Protein AF-A0A7Y2P986-F1 (afdb_monomer)

Solvent-accessible surface area (backbone atoms only — not comparable to full-atom values): 7542 Å² total; per-resid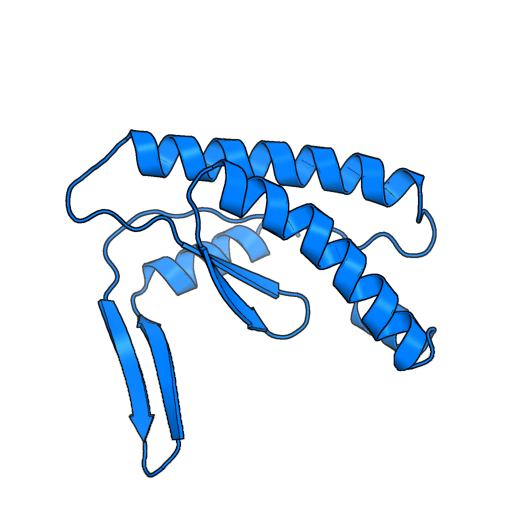ue (Å²): 104,66,65,63,52,58,73,73,40,57,73,69,57,43,52,55,50,50,50,54,53,46,49,54,48,49,50,34,32,50,75,40,70,29,44,79,74,48,74,58,91,98,44,73,43,72,47,63,86,71,99,56,98,50,69,63,49,56,49,25,53,53,52,20,53,54,47,29,56,52,42,52,55,58,50,27,73,78,32,71,94,71,54,70,88,84,70,81,42,84,68,86,74,76,68,45,79,44,77,49,70,62,95,93,50,72,43,78,44,82,44,48,68,44,62,56,50,17,53,52,49,23,63,68,72,112

Structure (mmCIF, N/CA/C/O backbone):
data_AF-A0A7Y2P986-F1
#
_entry.id   AF-A0A7Y2P986-F1
#
loop_
_atom_site.group_PDB
_atom_site.id
_atom_site.type_symbol
_atom_site.label_atom_id
_atom_site.label_alt_id
_atom_site.label_comp_id
_atom_site.label_asym_id
_atom_site.label_entity_id
_atom_site.label_seq_id
_atom_site.pdbx_PDB_ins_code
_atom_site.Cartn_x
_atom_site.Cartn_y
_atom_site.Cartn_z
_atom_site.occupancy
_atom_site.B_iso_or_equiv
_atom_site.auth_seq_id
_atom_site.auth_comp_id
_atom_site.auth_asym_id
_atom_site.auth_atom_id
_atom_site.pdbx_PDB_model_num
ATOM 1 N N . GLN A 1 1 ? -8.622 -11.225 10.428 1.00 69.75 1 GLN A N 1
ATOM 2 C CA . GLN A 1 1 ? -8.860 -10.165 11.434 1.00 69.75 1 GLN A CA 1
ATOM 3 C C . GLN A 1 1 ? -9.756 -9.076 10.865 1.00 69.75 1 GLN A C 1
ATOM 5 O O . GLN A 1 1 ? -10.750 -8.774 11.504 1.00 69.75 1 GLN A O 1
ATOM 10 N N . TYR A 1 2 ? -9.509 -8.594 9.638 1.00 74.31 2 TYR A N 1
ATOM 11 C CA . TYR A 1 2 ? -10.491 -7.780 8.907 1.00 74.31 2 TYR A CA 1
ATOM 12 C C . TYR A 1 2 ? -11.860 -8.467 8.788 1.00 74.31 2 TYR A C 1
ATOM 14 O O . TYR A 1 2 ? -12.864 -7.863 9.131 1.00 74.31 2 TYR A O 1
ATOM 22 N N . THR A 1 3 ? -11.898 -9.749 8.403 1.00 72.44 3 THR A N 1
ATOM 23 C CA . THR A 1 3 ? -13.150 -10.526 8.307 1.00 72.44 3 THR A CA 1
ATOM 24 C C . THR A 1 3 ? -13.956 -10.499 9.607 1.00 72.44 3 THR A C 1
ATOM 26 O O . THR A 1 3 ? -15.132 -10.174 9.584 1.00 72.44 3 THR A O 1
ATOM 29 N N . SER A 1 4 ? -13.303 -10.730 10.748 1.00 76.62 4 SER A N 1
ATOM 30 C CA . SER A 1 4 ? -13.952 -10.708 12.064 1.00 76.62 4 SER A CA 1
ATOM 31 C C . SER A 1 4 ? -14.477 -9.319 12.445 1.00 76.62 4 SER A C 1
ATOM 33 O O . SER A 1 4 ? -15.527 -9.214 13.066 1.00 76.62 4 SER A O 1
ATOM 35 N N . LEU A 1 5 ? -13.767 -8.251 12.062 1.00 77.38 5 LEU A N 1
ATOM 36 C CA . LEU A 1 5 ? -14.224 -6.872 12.260 1.00 77.38 5 LEU A CA 1
ATOM 37 C C . LEU A 1 5 ? -15.405 -6.522 11.339 1.00 77.38 5 LEU A C 1
ATOM 39 O O . LEU A 1 5 ? -16.335 -5.828 11.737 1.00 77.38 5 LEU A O 1
ATOM 43 N N . ALA A 1 6 ? -15.376 -7.011 10.100 1.00 76.31 6 ALA A N 1
ATOM 44 C CA . ALA A 1 6 ? -16.445 -6.808 9.133 1.00 76.31 6 ALA A CA 1
ATOM 45 C C . ALA A 1 6 ? -17.739 -7.541 9.524 1.00 76.31 6 ALA A C 1
ATOM 47 O O . ALA A 1 6 ? -18.822 -7.085 9.176 1.00 76.31 6 ALA A O 1
ATOM 48 N N . GLU A 1 7 ? -17.630 -8.648 10.260 1.00 78.31 7 GLU A N 1
ATOM 49 C CA . GLU A 1 7 ? -18.767 -9.397 10.804 1.00 78.31 7 GLU A CA 1
ATOM 50 C C . GLU A 1 7 ? -19.394 -8.731 12.042 1.00 78.31 7 GLU A C 1
ATOM 52 O O . GLU A 1 7 ? -20.564 -8.980 12.332 1.00 78.31 7 GLU A O 1
ATOM 57 N N . SER A 1 8 ? -18.654 -7.881 12.767 1.00 81.19 8 SER A N 1
ATOM 58 C CA . SER A 1 8 ? -19.135 -7.217 13.989 1.00 81.19 8 SER A CA 1
ATOM 59 C C . SER A 1 8 ? -19.661 -5.795 13.773 1.00 81.19 8 SER A C 1
ATOM 61 O O . SER A 1 8 ? -20.464 -5.315 14.574 1.00 81.19 8 SER A O 1
ATOM 63 N N . LEU A 1 9 ? -19.238 -5.117 12.702 1.00 83.31 9 LEU A N 1
ATOM 64 C CA . LEU A 1 9 ? -19.651 -3.749 12.387 1.00 83.31 9 LEU A CA 1
ATOM 65 C C . LEU A 1 9 ? -20.728 -3.696 11.301 1.00 83.31 9 LEU A C 1
ATOM 67 O O . LEU A 1 9 ? -20.705 -4.434 10.319 1.00 83.31 9 LEU A O 1
ATOM 71 N N . GLY A 1 10 ? -21.636 -2.724 11.425 1.00 89.06 10 GLY A N 1
ATOM 72 C CA . GLY A 1 10 ? -22.531 -2.367 10.328 1.00 89.06 10 GLY A CA 1
ATOM 73 C C . GLY A 1 10 ? -21.742 -1.836 9.116 1.00 89.06 10 GLY A C 1
ATOM 74 O O . GLY A 1 10 ? -20.710 -1.186 9.301 1.00 89.06 10 GLY A O 1
ATOM 75 N N . PRO A 1 11 ? -22.226 -2.016 7.868 1.00 87.56 11 PRO A N 1
ATOM 76 C CA . PRO A 1 11 ? -21.481 -1.633 6.660 1.00 87.56 11 PRO A CA 1
ATOM 77 C C . PRO A 1 11 ? -21.006 -0.173 6.633 1.00 87.56 11 PRO A C 1
ATOM 79 O O . PRO A 1 11 ? -19.914 0.123 6.150 1.00 87.56 11 PRO A O 1
ATOM 82 N N . LYS A 1 12 ? -21.811 0.751 7.175 1.00 90.50 12 LYS A N 1
ATOM 83 C CA . LYS A 1 12 ? -21.477 2.181 7.245 1.00 90.50 12 LYS A CA 1
ATOM 84 C C . LYS A 1 12 ? -20.329 2.456 8.217 1.00 90.50 12 LYS A C 1
ATOM 86 O O . LYS A 1 12 ? -19.435 3.240 7.899 1.00 90.50 12 LYS A O 1
ATOM 91 N N . ASP A 1 13 ? -20.346 1.802 9.372 1.00 88.94 13 ASP A N 1
ATOM 92 C CA . ASP A 1 13 ? -19.327 1.980 10.405 1.00 88.94 13 ASP A CA 1
ATOM 93 C C . ASP A 1 13 ? -18.012 1.329 9.980 1.00 88.94 13 ASP A C 1
ATOM 95 O O . ASP A 1 13 ? -16.952 1.937 10.132 1.00 88.94 13 ASP A O 1
ATOM 99 N N . LEU A 1 14 ? -18.086 0.157 9.337 1.00 87.06 14 LEU A N 1
ATOM 100 C CA . LEU A 1 14 ? -16.933 -0.494 8.722 1.00 87.06 14 LEU A CA 1
ATOM 101 C C . LEU A 1 14 ? -16.298 0.396 7.646 1.00 87.06 14 LEU A C 1
ATOM 103 O O . LEU A 1 14 ? -15.088 0.598 7.661 1.00 87.06 14 LEU A O 1
ATOM 107 N N . ALA A 1 15 ? -17.094 0.974 6.742 1.00 88.62 15 ALA A N 1
ATOM 108 C CA . ALA A 1 15 ? -16.580 1.880 5.715 1.00 88.62 15 ALA A CA 1
ATOM 109 C C . ALA A 1 15 ? -15.910 3.122 6.330 1.00 88.62 15 ALA A C 1
ATOM 111 O O . ALA A 1 15 ? -14.813 3.506 5.926 1.00 88.62 15 ALA A O 1
ATOM 112 N N . GLY A 1 16 ? -16.533 3.726 7.346 1.00 90.12 16 GLY A N 1
ATOM 113 C CA . GLY A 1 16 ? -15.960 4.866 8.062 1.00 90.12 16 GLY A CA 1
ATOM 114 C C . GLY A 1 16 ? -14.655 4.520 8.784 1.00 90.12 16 GLY A C 1
ATOM 115 O O . GLY A 1 16 ? -13.715 5.314 8.763 1.00 90.12 16 GLY A O 1
ATOM 116 N N . PHE A 1 17 ? -14.580 3.339 9.398 1.00 89.00 17 PHE A N 1
ATOM 117 C CA . PHE A 1 17 ? -13.360 2.827 10.017 1.00 89.00 17 PHE A CA 1
ATOM 118 C C . PHE A 1 17 ? -12.252 2.612 8.980 1.00 89.00 17 PHE A C 1
ATOM 120 O O . PHE A 1 17 ? -11.144 3.115 9.160 1.00 89.00 17 PHE A O 1
ATOM 127 N N . MET A 1 18 ? -12.564 1.936 7.870 1.00 89.38 18 MET A N 1
ATOM 128 C CA . MET A 1 18 ? -11.594 1.665 6.809 1.00 89.38 18 MET A CA 1
ATOM 129 C C . MET A 1 18 ? -11.070 2.946 6.168 1.00 89.38 18 MET A C 1
ATOM 131 O O . MET A 1 18 ? -9.876 3.035 5.913 1.00 89.38 18 MET A O 1
ATOM 135 N N . ASN A 1 19 ? -11.906 3.972 5.993 1.00 90.75 19 ASN A N 1
ATOM 136 C CA . ASN A 1 19 ? -11.448 5.270 5.495 1.00 90.75 19 ASN A CA 1
ATOM 137 C C . ASN A 1 19 ? -10.391 5.903 6.412 1.00 90.75 19 ASN A C 1
ATOM 139 O O . ASN A 1 19 ? -9.364 6.356 5.916 1.00 90.75 19 ASN A O 1
ATOM 143 N N . ARG A 1 20 ? -10.596 5.881 7.738 1.00 91.12 20 ARG A N 1
ATOM 144 C CA . ARG A 1 20 ? -9.601 6.397 8.699 1.00 91.12 20 ARG A CA 1
ATOM 145 C C . ARG A 1 20 ? -8.326 5.560 8.716 1.00 91.12 20 ARG A C 1
ATOM 147 O O . ARG A 1 20 ? -7.231 6.106 8.817 1.00 91.12 20 ARG A O 1
ATOM 154 N N . TYR A 1 21 ? -8.463 4.239 8.617 1.00 91.50 21 TYR A N 1
ATOM 155 C CA . TYR A 1 21 ? -7.319 3.338 8.509 1.00 91.50 21 TYR A CA 1
ATOM 156 C C . TYR A 1 21 ? -6.504 3.641 7.243 1.00 91.50 21 TYR A C 1
ATOM 158 O O . TYR A 1 21 ? -5.292 3.828 7.321 1.00 91.50 21 TYR A O 1
ATOM 166 N N . TYR A 1 22 ? -7.162 3.756 6.086 1.00 92.81 22 TYR A N 1
ATOM 167 C CA . TYR A 1 22 ? -6.502 4.077 4.824 1.00 92.81 22 TYR A CA 1
ATOM 168 C C . TYR A 1 22 ? -5.859 5.459 4.843 1.00 92.81 22 TYR A C 1
ATOM 170 O O . TYR A 1 22 ? -4.740 5.583 4.368 1.00 92.81 22 TYR A O 1
ATOM 178 N N . GLU A 1 23 ? -6.493 6.473 5.432 1.00 93.06 23 GLU A N 1
ATOM 179 C CA . GLU A 1 23 ? -5.897 7.805 5.593 1.00 93.06 23 GLU A CA 1
ATOM 180 C C . GLU A 1 23 ? -4.559 7.732 6.349 1.00 93.06 23 GLU A C 1
ATOM 182 O O . GLU A 1 23 ? -3.535 8.204 5.854 1.00 93.06 23 GLU A O 1
ATOM 187 N N . ALA A 1 24 ? -4.526 7.017 7.478 1.00 93.88 24 ALA A N 1
ATOM 188 C CA . ALA A 1 24 ? -3.315 6.838 8.276 1.00 93.88 24 ALA A CA 1
ATOM 189 C C . ALA A 1 24 ? -2.196 6.051 7.558 1.00 93.88 24 ALA A C 1
ATOM 191 O O . ALA A 1 24 ? -1.022 6.207 7.900 1.00 93.88 24 ALA A O 1
ATOM 192 N N . VAL A 1 25 ? -2.529 5.224 6.560 1.00 95.06 25 VAL A N 1
ATOM 193 C CA . VAL A 1 25 ? -1.549 4.479 5.747 1.00 95.06 25 VAL A CA 1
ATOM 194 C C . VAL A 1 25 ? -1.138 5.247 4.482 1.00 95.06 25 VAL A C 1
ATOM 196 O O . VAL A 1 25 ? 0.029 5.218 4.088 1.00 95.06 25 VAL A O 1
ATOM 199 N N . PHE A 1 26 ? -2.068 5.945 3.830 1.00 96.25 26 PHE A N 1
ATOM 200 C CA . PHE A 1 26 ? -1.846 6.621 2.548 1.00 96.25 26 PHE A CA 1
ATOM 201 C C . PHE A 1 26 ? -1.049 7.913 2.711 1.00 96.25 26 PHE A C 1
ATOM 203 O O . PHE A 1 26 ? -0.255 8.257 1.832 1.00 96.25 26 PHE A O 1
ATOM 210 N N . ASP A 1 27 ? -1.217 8.607 3.835 1.00 97.19 27 ASP A N 1
ATOM 211 C CA . ASP A 1 27 ? -0.512 9.855 4.106 1.00 97.19 27 ASP A CA 1
ATOM 212 C C . ASP A 1 27 ? 1.017 9.695 4.097 1.00 97.19 27 ASP A C 1
ATOM 214 O O . ASP A 1 27 ? 1.677 10.434 3.356 1.00 97.19 27 ASP A O 1
ATOM 218 N N . PRO A 1 28 ? 1.614 8.725 4.821 1.00 98.19 28 PRO A N 1
ATOM 219 C CA . PRO A 1 28 ? 3.043 8.439 4.710 1.00 98.19 28 PRO A CA 1
ATOM 220 C C . PRO A 1 28 ? 3.489 8.103 3.282 1.00 98.19 28 PRO A C 1
ATOM 222 O O . PRO A 1 28 ? 4.513 8.605 2.821 1.00 98.19 28 PRO A O 1
ATOM 225 N N . ILE A 1 29 ? 2.712 7.303 2.543 1.00 98.19 29 ILE A N 1
ATOM 226 C CA . ILE A 1 29 ? 3.046 6.924 1.159 1.00 98.19 29 ILE A CA 1
ATOM 227 C C . ILE A 1 29 ? 3.178 8.176 0.296 1.00 98.19 29 ILE A C 1
ATOM 229 O O . ILE A 1 29 ? 4.198 8.371 -0.365 1.00 98.19 29 ILE A O 1
ATOM 233 N N . LYS A 1 30 ? 2.179 9.061 0.354 1.00 97.50 30 LYS A N 1
ATOM 234 C CA . LYS A 1 30 ? 2.174 10.319 -0.394 1.00 97.50 30 LYS A CA 1
ATOM 235 C C . LYS A 1 30 ? 3.311 11.248 0.045 1.00 97.50 30 LYS A C 1
ATOM 237 O O . LYS A 1 30 ? 3.969 11.847 -0.806 1.00 97.50 30 LYS A O 1
ATOM 242 N N . ARG A 1 31 ? 3.564 11.362 1.355 1.00 98.00 31 ARG A N 1
ATOM 243 C CA . ARG A 1 31 ? 4.639 12.192 1.932 1.00 98.00 31 ARG A CA 1
ATOM 244 C C . ARG A 1 31 ? 6.016 11.778 1.416 1.00 98.00 31 ARG A C 1
ATOM 246 O O . ARG A 1 31 ? 6.826 12.640 1.081 1.00 98.00 31 ARG A O 1
ATOM 253 N N . HIS A 1 32 ? 6.232 10.476 1.256 1.00 98.00 32 HIS A N 1
ATOM 254 C CA . HIS A 1 32 ? 7.448 9.901 0.681 1.00 98.00 32 HIS A CA 1
ATOM 255 C C . HIS A 1 32 ? 7.324 9.632 -0.824 1.00 98.00 32 HIS A C 1
ATOM 257 O O . HIS A 1 32 ? 7.972 8.736 -1.348 1.00 98.00 32 HIS A O 1
ATOM 263 N N . ARG A 1 33 ? 6.519 10.410 -1.559 1.00 96.81 33 ARG A N 1
ATOM 264 C CA . ARG A 1 33 ? 6.460 10.397 -3.038 1.00 96.81 33 ARG A CA 1
ATOM 265 C C . ARG A 1 33 ? 6.043 9.061 -3.675 1.00 96.81 33 ARG A C 1
ATOM 267 O O . ARG A 1 33 ? 6.309 8.843 -4.855 1.00 96.81 33 ARG A O 1
ATOM 274 N N . GLY A 1 34 ? 5.396 8.182 -2.920 1.00 96.88 34 GLY A N 1
ATOM 275 C CA . GLY A 1 34 ? 4.771 6.973 -3.444 1.00 96.88 34 GLY A CA 1
ATOM 276 C C . GLY A 1 34 ? 3.363 7.247 -3.963 1.00 96.88 34 GLY A C 1
ATOM 277 O O . GLY A 1 34 ? 2.732 8.248 -3.613 1.00 96.88 34 GLY A O 1
ATOM 278 N N . MET A 1 35 ? 2.844 6.326 -4.772 1.00 95.19 35 MET A N 1
ATOM 279 C CA . MET A 1 35 ? 1.438 6.312 -5.179 1.00 95.19 35 MET A CA 1
ATOM 280 C C . MET A 1 35 ? 0.754 5.037 -4.707 1.00 95.19 35 MET A C 1
ATOM 282 O O . MET A 1 35 ? 1.342 3.959 -4.762 1.00 95.19 35 MET A O 1
ATOM 286 N N . VAL A 1 36 ? -0.508 5.140 -4.303 1.00 94.94 36 VAL A N 1
ATOM 287 C CA . VAL A 1 36 ? -1.354 3.964 -4.085 1.00 94.94 36 VAL A CA 1
ATOM 288 C C . VAL A 1 36 ? -1.868 3.493 -5.442 1.00 94.94 36 VAL A C 1
ATOM 290 O O . VAL A 1 36 ? -2.584 4.226 -6.116 1.00 94.94 36 VAL A O 1
ATOM 293 N N . SER A 1 37 ? -1.480 2.286 -5.848 1.00 91.56 37 SER A N 1
ATOM 294 C CA . SER A 1 37 ? -1.877 1.684 -7.127 1.00 91.56 37 SER A CA 1
ATOM 295 C C . SER A 1 37 ? -3.276 1.086 -7.042 1.00 91.56 37 SER A C 1
ATOM 297 O O . SER A 1 37 ? -4.122 1.317 -7.902 1.00 91.56 37 SER A O 1
ATOM 299 N N . ASN A 1 38 ? -3.530 0.297 -5.999 1.00 87.88 38 ASN A N 1
ATOM 300 C CA . ASN A 1 38 ? -4.810 -0.365 -5.801 1.00 87.88 38 ASN A CA 1
ATOM 301 C C . ASN A 1 38 ? -4.984 -0.817 -4.354 1.00 87.88 38 ASN A C 1
ATOM 303 O O . ASN A 1 38 ? -4.022 -1.115 -3.648 1.00 87.88 38 ASN A O 1
ATOM 307 N N . VAL A 1 39 ? -6.249 -0.918 -3.962 1.00 88.31 39 VAL A N 1
ATOM 308 C CA . VAL A 1 39 ? -6.706 -1.53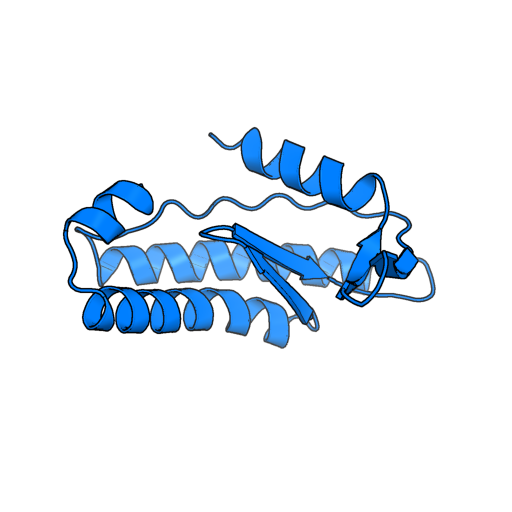1 -2.717 1.00 88.31 39 VAL A CA 1
ATOM 309 C C . VAL A 1 39 ? -7.524 -2.757 -3.102 1.00 88.31 39 VAL A C 1
ATOM 311 O O . VAL A 1 39 ? -8.393 -2.670 -3.970 1.00 88.31 39 VAL A O 1
ATOM 314 N N . VAL A 1 40 ? -7.214 -3.911 -2.518 1.00 82.38 40 VAL A N 1
ATOM 315 C CA . VAL A 1 40 ? -7.892 -5.183 -2.789 1.00 82.38 40 VAL A CA 1
ATOM 316 C C . VAL A 1 40 ? -8.191 -5.844 -1.452 1.00 82.38 40 VAL A C 1
ATOM 318 O O . VAL A 1 40 ? -7.293 -6.361 -0.791 1.00 82.38 40 VAL A O 1
ATOM 321 N N . GLY A 1 41 ? -9.461 -5.807 -1.048 1.00 78.00 41 GLY A N 1
ATOM 322 C CA . GLY A 1 41 ? -9.869 -6.262 0.279 1.00 78.00 41 GLY A CA 1
ATOM 323 C C . GLY A 1 41 ? -9.197 -5.440 1.382 1.00 78.00 41 GLY A C 1
ATOM 324 O O . GLY A 1 41 ? -9.307 -4.215 1.407 1.00 78.00 41 GLY A O 1
ATOM 325 N N . ASP A 1 42 ? -8.488 -6.118 2.281 1.00 78.50 42 ASP A N 1
ATOM 326 C CA . ASP A 1 42 ? -7.721 -5.519 3.380 1.00 78.50 42 ASP A CA 1
ATOM 327 C C . ASP A 1 42 ? -6.254 -5.224 3.020 1.00 78.50 42 ASP A C 1
ATOM 329 O O . ASP A 1 42 ? -5.504 -4.703 3.845 1.00 78.50 42 ASP A O 1
ATOM 333 N N . SER A 1 43 ? -5.852 -5.521 1.783 1.00 86.19 43 SER A N 1
ATOM 334 C CA . SER A 1 43 ? -4.501 -5.302 1.277 1.00 86.19 43 SER A CA 1
ATOM 335 C C . SER A 1 43 ? -4.443 -4.099 0.343 1.00 86.19 43 SER A C 1
ATOM 337 O O . SER A 1 43 ? -5.411 -3.749 -0.336 1.00 86.19 43 SER A O 1
ATOM 339 N N . MET A 1 44 ? -3.275 -3.471 0.268 1.00 91.69 44 MET A N 1
ATOM 340 C CA . MET A 1 44 ? -3.020 -2.380 -0.663 1.00 91.69 44 MET A CA 1
ATOM 341 C C . MET A 1 44 ? -1.646 -2.518 -1.308 1.00 91.69 44 MET A C 1
ATOM 343 O O . MET A 1 44 ? -0.718 -3.052 -0.705 1.00 91.69 44 MET A O 1
ATOM 347 N N . LEU A 1 45 ? -1.515 -1.986 -2.518 1.00 94.12 45 LEU A N 1
ATOM 348 C CA . LEU A 1 45 ? -0.250 -1.901 -3.232 1.00 94.12 45 LEU A CA 1
ATOM 349 C C . LEU A 1 45 ? 0.122 -0.436 -3.434 1.00 94.12 45 LEU A C 1
ATOM 351 O O . LEU A 1 45 ? -0.672 0.351 -3.957 1.00 94.12 45 LEU A O 1
ATOM 355 N N . ALA A 1 46 ? 1.348 -0.093 -3.054 1.00 96.25 46 ALA A N 1
ATOM 356 C CA . ALA A 1 46 ? 1.947 1.207 -3.306 1.00 96.25 46 ALA A CA 1
ATOM 357 C C . ALA A 1 46 ? 3.185 1.064 -4.194 1.00 96.25 46 ALA A C 1
ATOM 359 O O . ALA A 1 46 ? 3.900 0.066 -4.115 1.00 96.25 46 ALA A O 1
ATOM 360 N N . LEU A 1 47 ? 3.419 2.061 -5.044 1.00 95.69 47 LEU A N 1
ATOM 361 C CA . LEU A 1 47 ? 4.491 2.070 -6.031 1.00 95.69 47 LEU A CA 1
ATOM 362 C C . LEU A 1 47 ? 5.352 3.322 -5.881 1.00 95.69 47 LEU A C 1
ATOM 364 O O . LEU A 1 47 ? 4.839 4.434 -5.741 1.00 95.69 47 LEU A O 1
ATOM 368 N N . TRP A 1 48 ? 6.661 3.123 -6.004 1.00 95.69 48 TRP A N 1
ATOM 369 C CA . TRP A 1 48 ? 7.660 4.175 -6.165 1.00 95.69 48 TRP A CA 1
ATOM 370 C C . TRP A 1 48 ? 8.319 3.979 -7.522 1.00 95.69 48 TRP A C 1
ATOM 372 O O . TRP A 1 48 ? 9.190 3.129 -7.689 1.00 95.69 48 TRP A O 1
ATOM 382 N N . LEU A 1 49 ? 7.821 4.714 -8.514 1.00 92.62 49 LEU A N 1
ATOM 383 C CA . LEU A 1 49 ? 8.242 4.568 -9.900 1.00 92.62 49 LEU A CA 1
ATOM 384 C C . LEU A 1 49 ? 9.427 5.475 -10.198 1.00 92.62 49 LEU A C 1
ATOM 386 O O . LEU A 1 49 ? 9.405 6.666 -9.893 1.00 92.62 49 LEU A O 1
ATOM 390 N N . THR A 1 50 ? 10.413 4.921 -10.887 1.00 88.50 50 THR A N 1
ATOM 391 C CA . THR A 1 50 ? 11.549 5.662 -11.424 1.00 88.50 50 THR A CA 1
ATOM 392 C C . THR A 1 50 ? 11.915 5.101 -12.795 1.00 88.50 50 THR A C 1
ATOM 394 O O . THR A 1 50 ? 11.739 3.916 -13.060 1.00 88.50 50 THR A O 1
ATOM 397 N N . VAL A 1 51 ? 12.402 5.966 -13.684 1.00 81.50 51 VAL A N 1
ATOM 398 C CA . VAL A 1 51 ? 12.877 5.596 -15.033 1.00 81.50 51 VAL A CA 1
ATOM 399 C C . VAL A 1 51 ? 14.355 5.188 -15.052 1.00 81.50 51 VAL A C 1
ATOM 401 O O . VAL A 1 51 ? 14.882 4.821 -16.098 1.00 81.50 51 VAL A O 1
ATOM 404 N N . ARG A 1 52 ? 15.047 5.304 -13.916 1.00 80.94 52 ARG A N 1
ATOM 405 C CA . ARG A 1 52 ? 16.463 4.960 -13.722 1.00 80.94 52 ARG A CA 1
ATOM 406 C C . ARG A 1 52 ? 16.640 4.353 -12.337 1.00 80.94 52 ARG A C 1
ATOM 408 O O . ARG A 1 52 ? 15.841 4.656 -11.454 1.00 80.94 52 ARG A O 1
ATOM 415 N N . ASP A 1 53 ? 17.707 3.592 -12.124 1.00 75.62 53 ASP A N 1
ATOM 416 C CA . ASP A 1 53 ? 18.072 3.150 -10.777 1.00 75.62 53 ASP A CA 1
ATOM 417 C C . ASP A 1 53 ? 18.263 4.365 -9.864 1.00 75.62 53 ASP A C 1
ATOM 419 O O . ASP A 1 53 ? 19.195 5.156 -10.021 1.00 75.62 53 ASP A O 1
ATOM 423 N N . ASP A 1 54 ? 17.323 4.531 -8.936 1.00 82.88 54 ASP A N 1
ATOM 424 C CA . ASP A 1 54 ? 17.246 5.667 -8.030 1.00 82.88 54 ASP A CA 1
ATOM 425 C C . ASP A 1 54 ? 17.172 5.164 -6.589 1.00 82.88 54 ASP A C 1
ATOM 427 O O . ASP A 1 54 ? 16.164 4.620 -6.124 1.00 82.88 54 ASP A O 1
ATOM 431 N N . THR A 1 55 ? 18.264 5.371 -5.859 1.00 89.88 55 THR A N 1
ATOM 432 C CA . THR A 1 55 ? 18.347 5.033 -4.438 1.00 89.88 55 THR A CA 1
ATOM 433 C C . THR A 1 55 ? 17.401 5.880 -3.593 1.00 89.88 55 THR A C 1
ATOM 435 O O . THR A 1 55 ? 16.973 5.419 -2.532 1.00 89.88 55 THR A O 1
ATOM 438 N N . ALA A 1 56 ? 17.006 7.071 -4.058 1.00 93.31 56 ALA A N 1
ATOM 439 C CA . ALA A 1 56 ? 16.050 7.906 -3.346 1.00 93.31 56 ALA A CA 1
ATOM 440 C C . ALA A 1 56 ? 14.658 7.265 -3.323 1.00 93.31 56 ALA A C 1
ATOM 442 O O . ALA A 1 56 ? 14.028 7.246 -2.270 1.00 93.31 56 ALA A O 1
ATOM 443 N N . SER A 1 57 ? 14.198 6.675 -4.429 1.00 93.44 57 SER A N 1
ATOM 444 C CA . SER A 1 57 ? 12.923 5.946 -4.497 1.00 93.44 57 SER A CA 1
ATOM 445 C C . SER A 1 57 ? 12.880 4.753 -3.534 1.00 93.44 57 SER A C 1
ATOM 447 O O . SER A 1 57 ? 11.897 4.580 -2.814 1.00 93.44 57 SER A O 1
ATOM 449 N N . MET A 1 58 ? 13.971 3.984 -3.439 1.00 94.19 58 MET A N 1
ATOM 450 C CA . MET A 1 58 ? 14.082 2.888 -2.464 1.00 94.19 58 MET A CA 1
ATOM 451 C C . MET A 1 58 ? 14.098 3.403 -1.019 1.00 94.19 58 MET A C 1
ATOM 453 O O . MET A 1 58 ? 13.395 2.869 -0.163 1.00 94.19 58 MET A O 1
ATOM 457 N N . SER A 1 59 ? 14.854 4.472 -0.750 1.00 96.69 59 SER A N 1
ATOM 458 C CA . SER A 1 59 ? 14.888 5.117 0.569 1.00 96.69 59 SER A CA 1
ATOM 459 C C . SER A 1 59 ? 13.502 5.617 0.984 1.00 96.69 59 SER A C 1
ATOM 461 O O . SER A 1 59 ? 13.040 5.326 2.083 1.00 96.69 59 SER A O 1
ATOM 463 N N . ASN A 1 60 ? 12.795 6.288 0.076 1.00 97.56 60 ASN A N 1
ATOM 464 C CA . ASN A 1 60 ? 11.440 6.786 0.281 1.00 97.56 60 ASN A CA 1
ATOM 465 C C . ASN A 1 60 ? 10.446 5.663 0.615 1.00 97.56 60 ASN A C 1
ATOM 467 O O . ASN A 1 60 ? 9.663 5.806 1.552 1.00 97.56 60 ASN A O 1
ATOM 471 N N . ALA A 1 61 ? 10.496 4.533 -0.098 1.00 97.31 61 ALA A N 1
ATOM 472 C CA . ALA A 1 61 ? 9.645 3.379 0.194 1.00 97.31 61 ALA A CA 1
ATOM 473 C C . ALA A 1 61 ? 9.901 2.819 1.606 1.00 97.31 61 ALA A C 1
ATOM 475 O O . ALA A 1 61 ? 8.960 2.547 2.354 1.00 97.31 61 ALA A O 1
ATOM 476 N N . CYS A 1 62 ? 11.172 2.711 2.008 1.00 97.56 62 CYS A N 1
ATOM 477 C CA . CYS A 1 62 ? 11.546 2.286 3.358 1.00 97.56 62 CYS A CA 1
ATOM 478 C C . CYS A 1 62 ? 11.076 3.279 4.433 1.00 97.56 62 CYS A C 1
ATOM 480 O O . CYS A 1 62 ? 10.532 2.860 5.455 1.00 97.56 62 CYS A O 1
ATOM 482 N N . GLN A 1 63 ? 11.244 4.586 4.208 1.00 98.44 63 GLN A N 1
ATOM 483 C CA . GLN A 1 63 ? 10.786 5.618 5.144 1.00 98.44 63 GLN A CA 1
ATOM 484 C C . GLN A 1 63 ? 9.260 5.615 5.288 1.00 98.44 63 GLN A C 1
ATOM 486 O O . GLN A 1 63 ? 8.754 5.668 6.409 1.00 98.44 63 GLN A O 1
ATOM 491 N N . ALA A 1 64 ? 8.527 5.445 4.184 1.00 98.44 64 ALA A N 1
ATOM 492 C CA . ALA A 1 64 ? 7.079 5.278 4.219 1.00 98.44 64 ALA A CA 1
ATOM 493 C C . ALA A 1 64 ? 6.674 4.068 5.063 1.00 98.44 64 ALA A C 1
ATOM 495 O O . ALA A 1 64 ? 5.809 4.192 5.922 1.00 98.44 64 ALA A O 1
ATOM 496 N N . ALA A 1 65 ? 7.322 2.915 4.876 1.00 97.62 65 ALA A N 1
ATOM 497 C CA . ALA A 1 65 ? 7.020 1.714 5.650 1.00 97.62 65 ALA A CA 1
ATOM 498 C C . ALA A 1 65 ? 7.248 1.903 7.161 1.00 97.62 65 ALA A C 1
ATOM 500 O O . ALA A 1 65 ? 6.414 1.489 7.972 1.00 97.62 65 ALA A O 1
ATOM 501 N N . LEU A 1 66 ? 8.347 2.558 7.549 1.00 97.81 66 LEU A N 1
ATOM 502 C CA . LEU A 1 66 ? 8.636 2.874 8.951 1.00 97.81 66 LEU A CA 1
ATOM 503 C C . LEU A 1 66 ? 7.590 3.821 9.546 1.00 97.81 66 LEU A C 1
ATOM 505 O O . LEU A 1 66 ? 7.124 3.610 10.668 1.00 97.81 66 LEU A O 1
ATOM 509 N N . GLU A 1 67 ? 7.195 4.842 8.792 1.00 98.12 67 GLU A N 1
ATOM 510 C CA . GLU A 1 67 ? 6.206 5.813 9.238 1.00 98.12 67 GLU A CA 1
ATOM 511 C C . GLU A 1 67 ? 4.794 5.215 9.316 1.00 98.12 67 GLU A C 1
ATOM 513 O O . GLU A 1 67 ? 4.100 5.459 10.300 1.00 98.12 67 GLU A O 1
ATOM 518 N N . ILE A 1 68 ? 4.399 4.351 8.370 1.00 96.62 68 ILE A N 1
ATOM 519 C CA . ILE A 1 68 ? 3.153 3.567 8.447 1.00 96.62 68 ILE A CA 1
ATOM 520 C C . ILE A 1 68 ? 3.160 2.705 9.709 1.00 96.62 68 ILE A C 1
ATOM 522 O O . ILE A 1 68 ? 2.189 2.709 10.460 1.00 96.62 68 ILE A O 1
ATOM 526 N N . SER A 1 69 ? 4.256 1.994 9.986 1.00 94.56 69 SER A N 1
ATOM 527 C CA . SER A 1 69 ? 4.377 1.180 11.202 1.00 94.56 69 SER A CA 1
ATOM 528 C C . SER A 1 69 ? 4.203 2.027 12.471 1.00 94.56 69 SER A C 1
ATOM 530 O O . SER A 1 69 ? 3.482 1.643 13.395 1.00 94.56 69 SER A O 1
ATOM 532 N N . GLY A 1 70 ? 4.787 3.230 12.497 1.00 94.81 70 GLY A N 1
ATOM 533 C CA . GLY A 1 70 ? 4.566 4.216 13.554 1.00 94.81 70 GLY A CA 1
ATOM 534 C C . GLY A 1 70 ? 3.103 4.647 13.681 1.00 94.81 70 GLY A C 1
ATOM 535 O O . GLY A 1 70 ? 2.532 4.537 14.766 1.00 94.81 70 GLY A O 1
ATOM 536 N N . ALA A 1 71 ? 2.489 5.072 12.578 1.00 94.00 71 ALA A N 1
ATOM 537 C CA . ALA A 1 71 ? 1.102 5.521 12.527 1.00 94.00 71 ALA A CA 1
ATOM 538 C C . ALA A 1 71 ? 0.129 4.425 12.977 1.00 94.00 71 ALA A C 1
ATOM 540 O O . ALA A 1 71 ? -0.790 4.695 13.744 1.00 94.00 71 ALA A O 1
ATOM 541 N N . MET A 1 72 ? 0.365 3.171 12.586 1.00 92.50 72 MET A N 1
ATOM 542 C CA . MET A 1 72 ? -0.474 2.034 12.970 1.00 92.50 72 MET A CA 1
ATOM 543 C C . MET A 1 72 ? -0.351 1.668 14.452 1.00 92.50 72 MET A C 1
ATOM 545 O O . MET A 1 72 ? -1.321 1.192 15.045 1.00 92.50 72 MET A O 1
ATOM 549 N N . ARG A 1 73 ? 0.796 1.934 15.095 1.00 90.81 73 ARG A N 1
ATOM 550 C CA . ARG A 1 73 ? 0.906 1.824 16.561 1.00 90.81 73 ARG A CA 1
ATOM 551 C C . ARG A 1 73 ? 0.044 2.865 17.270 1.00 90.81 73 ARG A C 1
ATOM 553 O O . ARG A 1 73 ? -0.628 2.514 18.234 1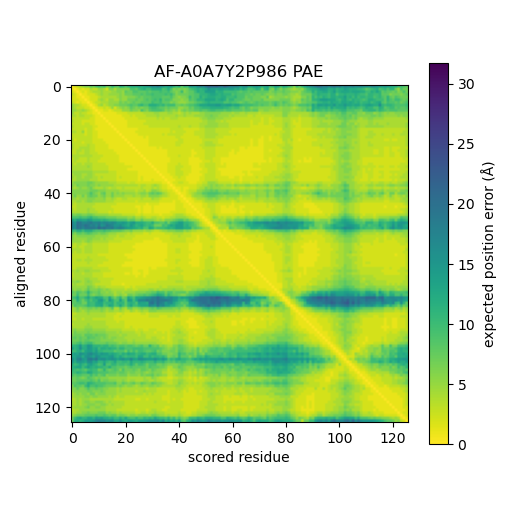.00 90.81 73 ARG A O 1
ATOM 560 N N . GLU A 1 74 ? 0.021 4.107 16.794 1.00 90.69 74 GLU A N 1
ATOM 561 C CA . GLU A 1 74 ? -0.839 5.152 17.373 1.00 90.69 74 GLU A CA 1
ATOM 562 C C . GLU A 1 74 ? -2.324 4.919 17.056 1.00 90.69 74 GLU A C 1
ATOM 564 O O . GLU A 1 74 ? -3.187 5.074 17.922 1.00 90.69 74 GLU A O 1
ATOM 569 N N . PHE A 1 75 ? -2.627 4.450 15.846 1.00 89.94 75 PHE A N 1
ATOM 570 C CA . PHE A 1 75 ? -3.979 4.071 15.441 1.00 89.94 75 PHE A CA 1
ATOM 571 C C . PHE A 1 75 ? -4.534 2.949 16.329 1.00 89.94 75 PHE A C 1
ATOM 573 O O . PHE A 1 75 ? -5.682 3.009 16.764 1.00 89.94 75 PHE A O 1
ATOM 580 N N . ARG A 1 76 ? -3.699 1.961 16.679 1.00 87.69 76 ARG A N 1
ATOM 581 C CA . ARG A 1 76 ? -4.059 0.876 17.605 1.00 87.69 76 ARG A CA 1
ATOM 582 C C . ARG A 1 76 ? -4.442 1.388 18.993 1.00 87.69 76 ARG A C 1
ATOM 584 O O . ARG A 1 76 ? -5.432 0.911 19.528 1.00 87.69 76 ARG A O 1
ATOM 591 N N . LYS A 1 77 ? -3.715 2.359 19.557 1.00 86.06 77 LYS A N 1
ATOM 592 C CA . LYS A 1 77 ? -4.020 2.922 20.892 1.00 86.06 77 LYS A CA 1
ATOM 593 C C . LYS A 1 77 ? -5.386 3.603 20.954 1.00 86.06 77 LYS A C 1
ATOM 595 O O . LYS A 1 77 ? -6.004 3.661 22.006 1.00 86.06 77 LYS A O 1
ATOM 600 N N . THR A 1 78 ? -5.845 4.152 19.833 1.00 82.31 78 THR A N 1
ATOM 601 C CA . THR A 1 78 ? -7.136 4.851 19.746 1.00 82.31 78 THR A CA 1
ATOM 602 C C . THR A 1 78 ? -8.295 3.921 19.373 1.00 82.31 78 THR A C 1
ATOM 604 O O . THR A 1 78 ? -9.449 4.327 19.464 1.00 82.31 78 THR A O 1
ATOM 607 N N . HIS A 1 79 ? -8.002 2.678 18.971 1.00 78.31 79 HIS A N 1
ATOM 608 C CA . HIS A 1 79 ? -8.970 1.707 18.456 1.00 78.31 79 HIS A CA 1
ATOM 609 C C . HIS A 1 79 ? -8.655 0.280 18.956 1.00 78.31 79 HIS A C 1
ATOM 611 O O . HIS A 1 79 ? -8.652 -0.659 18.159 1.00 78.31 79 HIS A O 1
ATOM 617 N N . GLU A 1 80 ? -8.348 0.110 20.252 1.00 66.38 80 GLU A N 1
ATOM 618 C CA . GLU A 1 80 ? -7.765 -1.124 20.824 1.00 66.38 80 GLU A CA 1
ATOM 619 C C . GLU A 1 80 ? -8.526 -2.415 20.464 1.00 66.38 80 GLU A C 1
ATOM 621 O O . GLU A 1 80 ? -7.895 -3.429 20.170 1.00 66.38 80 GLU A O 1
ATOM 626 N N . GLU A 1 81 ? -9.859 -2.369 20.384 1.00 61.56 81 GLU A N 1
ATOM 627 C CA . GLU A 1 81 ? -10.702 -3.529 20.041 1.00 61.56 81 GLU A CA 1
ATOM 628 C C . GLU A 1 81 ? -10.803 -3.823 18.529 1.00 61.56 81 GLU A C 1
ATOM 630 O O . GLU A 1 81 ? -11.290 -4.878 18.130 1.00 61.56 81 GLU A O 1
ATOM 635 N N . MET A 1 82 ? -10.329 -2.917 17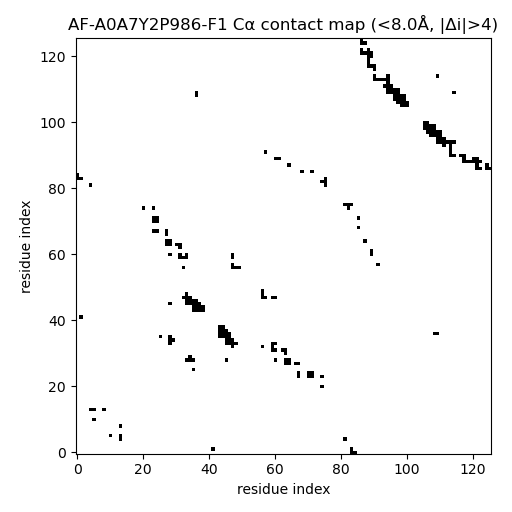.665 1.00 65.38 82 MET A N 1
ATOM 636 C CA . MET A 1 82 ? -10.487 -2.986 16.199 1.00 65.38 82 MET A CA 1
ATOM 637 C C . MET A 1 82 ? -9.151 -2.946 15.442 1.00 65.38 82 MET A C 1
ATOM 639 O O . MET A 1 82 ? -9.112 -2.759 14.225 1.00 65.38 82 MET A O 1
ATOM 643 N N . ALA A 1 83 ? -8.027 -3.090 16.143 1.00 69.00 83 ALA A N 1
ATOM 644 C CA . ALA A 1 83 ? -6.713 -2.850 15.567 1.00 69.00 83 ALA A CA 1
ATOM 645 C C . ALA A 1 83 ? -6.257 -3.967 14.611 1.00 69.00 83 ALA A C 1
ATOM 647 O O . ALA A 1 83 ? -5.733 -5.004 15.028 1.00 69.00 83 ALA A O 1
ATOM 648 N N . LEU A 1 84 ? -6.377 -3.702 13.309 1.00 79.56 84 LEU A N 1
ATOM 649 C CA . LEU A 1 84 ? -5.882 -4.572 12.246 1.00 79.56 84 LEU A CA 1
ATOM 650 C C . LEU A 1 84 ? -4.342 -4.683 12.307 1.00 79.56 84 LEU A C 1
ATOM 652 O O . LEU A 1 84 ? -3.651 -3.665 12.374 1.00 79.56 84 LEU A O 1
ATOM 656 N N . PRO A 1 85 ? -3.757 -5.894 12.310 1.00 84.75 85 PRO A N 1
ATOM 657 C CA . PRO A 1 85 ? -2.323 -6.072 12.159 1.00 84.75 85 PRO A CA 1
ATOM 658 C C . PRO A 1 85 ? -1.929 -5.680 10.741 1.00 84.75 85 PRO A C 1
ATOM 660 O O . PRO A 1 85 ? -2.259 -6.374 9.780 1.00 84.75 85 PRO A O 1
ATOM 663 N N . THR A 1 86 ? -1.221 -4.565 10.622 1.00 89.88 86 THR A N 1
ATOM 664 C CA . THR A 1 86 ? -0.683 -4.095 9.350 1.00 89.88 86 THR A CA 1
ATOM 665 C C . THR A 1 86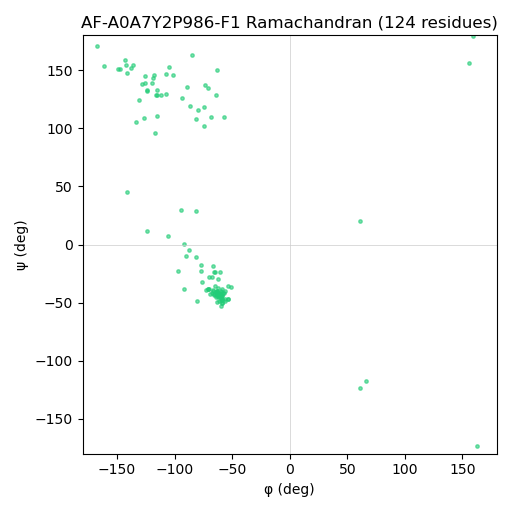 ? 0.675 -4.733 9.116 1.00 89.88 86 THR A C 1
ATOM 667 O O . THR A 1 86 ? 1.607 -4.538 9.898 1.00 89.88 86 THR A O 1
ATOM 670 N N . ARG A 1 87 ? 0.787 -5.491 8.030 1.00 91.88 87 ARG A N 1
ATOM 671 C CA . ARG A 1 87 ? 2.041 -6.083 7.567 1.00 91.88 87 ARG A CA 1
ATOM 672 C C . ARG A 1 87 ? 2.513 -5.343 6.327 1.00 91.88 87 ARG A C 1
ATOM 674 O O . ARG A 1 87 ? 1.702 -4.861 5.542 1.00 91.88 87 ARG A O 1
ATOM 681 N N . ILE A 1 88 ? 3.828 -5.230 6.176 1.00 95.19 88 ILE A N 1
ATOM 682 C CA . ILE A 1 88 ? 4.441 -4.503 5.067 1.00 95.19 88 ILE A CA 1
ATOM 683 C C . ILE A 1 88 ? 5.519 -5.390 4.452 1.00 95.19 88 ILE A C 1
ATOM 685 O O . ILE A 1 88 ? 6.424 -5.845 5.149 1.00 95.19 88 ILE A O 1
ATOM 689 N N . GLY A 1 89 ? 5.414 -5.630 3.148 1.00 95.62 89 GLY A N 1
ATOM 690 C CA . GLY A 1 89 ? 6.459 -6.234 2.328 1.00 95.62 89 GLY A CA 1
ATOM 691 C C . GLY A 1 89 ? 6.938 -5.226 1.291 1.00 95.62 89 GLY A C 1
ATOM 692 O O . GLY A 1 89 ? 6.122 -4.572 0.645 1.00 95.62 89 GLY A O 1
ATOM 693 N N . LEU A 1 90 ? 8.255 -5.088 1.142 1.00 95.50 90 LEU A N 1
ATOM 694 C CA . LEU A 1 90 ? 8.873 -4.226 0.137 1.00 95.50 90 LEU A CA 1
ATOM 695 C C . LEU A 1 90 ? 9.742 -5.065 -0.793 1.00 95.50 90 LEU A C 1
ATOM 697 O O . LEU A 1 90 ? 10.472 -5.950 -0.349 1.00 95.50 90 LEU A O 1
ATOM 701 N N . HIS A 1 91 ? 9.686 -4.752 -2.082 1.00 94.88 91 HIS A N 1
ATOM 702 C CA . HIS A 1 91 ? 10.597 -5.292 -3.077 1.00 94.88 91 HIS A CA 1
ATOM 703 C C . HIS A 1 91 ? 10.799 -4.272 -4.198 1.00 94.88 91 HIS A C 1
ATOM 705 O O . HIS A 1 91 ? 9.907 -3.467 -4.469 1.00 94.88 91 HIS A O 1
ATOM 711 N N . SER A 1 92 ? 11.967 -4.295 -4.833 1.00 93.38 92 SER A N 1
ATOM 712 C CA . SER A 1 92 ? 12.313 -3.417 -5.947 1.00 93.38 92 SER A CA 1
ATOM 713 C C . SER A 1 92 ? 12.778 -4.240 -7.141 1.00 93.38 92 SER A C 1
ATOM 715 O O . SER A 1 92 ? 13.407 -5.287 -6.994 1.00 93.38 92 SER A O 1
ATOM 717 N N . GLY A 1 93 ? 12.443 -3.754 -8.329 1.00 91.62 93 GLY A N 1
ATOM 718 C CA . GLY A 1 93 ? 12.819 -4.355 -9.597 1.00 91.62 93 GLY A CA 1
ATOM 719 C C . GLY A 1 93 ? 11.945 -3.824 -10.723 1.00 91.62 93 GLY A C 1
ATOM 720 O O . GLY A 1 93 ? 11.139 -2.911 -10.529 1.00 91.62 93 GLY A O 1
ATOM 721 N N . GLU A 1 94 ? 12.108 -4.405 -11.903 1.00 90.75 94 GLU A N 1
ATOM 722 C CA . GLU A 1 94 ? 11.394 -3.963 -13.093 1.00 90.75 94 GLU A CA 1
ATOM 723 C C . GLU A 1 94 ? 9.918 -4.368 -13.060 1.00 90.75 94 GLU A C 1
ATOM 725 O O . GLU A 1 94 ? 9.551 -5.495 -12.712 1.00 90.75 94 GLU A O 1
ATOM 730 N N . ILE A 1 95 ? 9.067 -3.428 -13.464 1.00 91.25 95 ILE A N 1
ATOM 731 C CA . ILE A 1 95 ? 7.640 -3.643 -13.683 1.00 91.25 95 ILE A CA 1
ATOM 732 C C . ILE A 1 95 ? 7.218 -2.968 -14.985 1.00 91.25 95 ILE A C 1
ATOM 734 O O . ILE A 1 95 ? 7.806 -1.974 -15.409 1.00 91.25 95 ILE A O 1
ATOM 738 N N . VAL A 1 96 ? 6.147 -3.472 -15.584 1.00 90.06 96 VAL A N 1
ATOM 739 C CA . VAL A 1 96 ? 5.444 -2.807 -16.681 1.00 90.06 96 VAL A CA 1
ATOM 740 C C . VAL A 1 96 ? 4.126 -2.272 -16.145 1.00 90.06 96 VAL A C 1
ATOM 742 O O . VAL A 1 96 ? 3.368 -3.004 -15.514 1.00 90.06 96 VAL A O 1
ATOM 745 N N . LEU A 1 97 ? 3.838 -0.998 -16.402 1.00 88.88 97 LEU A N 1
ATOM 746 C CA . LEU A 1 97 ? 2.508 -0.436 -16.183 1.00 88.88 97 LEU A CA 1
ATOM 747 C C . LEU A 1 97 ? 1.722 -0.512 -17.482 1.00 88.88 97 LEU A C 1
ATOM 749 O O . LEU A 1 97 ? 2.178 -0.028 -18.518 1.00 88.88 97 LEU A O 1
ATOM 753 N N . GLY A 1 98 ? 0.544 -1.119 -17.431 1.00 85.00 98 GLY A N 1
ATOM 754 C CA . GLY A 1 98 ? -0.276 -1.271 -18.620 1.00 85.00 98 GLY A CA 1
ATOM 755 C C . GLY A 1 98 ? -1.697 -1.700 -18.312 1.00 85.00 98 GLY A C 1
ATOM 756 O O . GLY A 1 98 ? -2.039 -2.053 -17.184 1.00 85.00 98 GLY A O 1
ATOM 757 N N . ASN A 1 99 ? -2.521 -1.667 -19.355 1.00 84.88 99 ASN A N 1
ATOM 758 C CA . ASN A 1 99 ? -3.864 -2.223 -19.314 1.00 84.88 99 ASN A CA 1
ATOM 759 C C . ASN A 1 99 ? -3.771 -3.748 -19.364 1.00 84.88 99 ASN A C 1
ATOM 761 O O . ASN A 1 99 ? -3.297 -4.314 -20.348 1.00 84.88 99 ASN A O 1
ATOM 765 N N . VAL A 1 100 ? -4.253 -4.402 -18.315 1.00 81.50 100 VAL A N 1
ATOM 766 C CA . VAL A 1 100 ? -4.374 -5.855 -18.226 1.00 81.50 100 VAL A CA 1
ATOM 767 C C . VAL A 1 100 ? -5.851 -6.203 -18.221 1.00 81.50 100 VAL A C 1
ATOM 769 O O . VAL A 1 100 ? -6.624 -5.632 -17.453 1.00 81.50 100 VAL A O 1
ATOM 772 N N . GLY A 1 101 ? -6.265 -7.119 -19.089 1.00 81.94 101 GLY A N 1
ATOM 773 C CA . GLY A 1 101 ? -7.668 -7.491 -19.202 1.00 81.94 101 GLY A CA 1
ATOM 774 C C . GLY A 1 101 ? -8.017 -8.149 -20.527 1.00 81.94 101 GLY A C 1
ATOM 775 O O . GLY A 1 101 ? -7.158 -8.338 -21.390 1.00 81.94 101 GLY A O 1
ATOM 776 N N . ALA A 1 102 ? -9.288 -8.510 -20.671 1.00 85.00 102 ALA A N 1
ATOM 777 C CA . ALA A 1 102 ? -9.833 -9.134 -21.869 1.00 85.00 102 ALA A CA 1
ATOM 778 C C . ALA A 1 102 ? -11.292 -8.708 -22.092 1.00 85.00 102 ALA A C 1
ATOM 780 O O . ALA A 1 102 ? -12.036 -8.432 -21.148 1.00 85.00 102 ALA A O 1
ATOM 781 N N . GLY A 1 103 ? -11.717 -8.676 -23.358 1.00 85.06 103 GLY A N 1
ATOM 782 C CA . GLY A 1 103 ? -13.067 -8.257 -23.737 1.00 85.06 103 GLY A CA 1
ATOM 783 C C . GLY A 1 103 ? -13.308 -6.775 -23.443 1.00 85.06 103 GLY A C 1
ATOM 784 O O . GLY A 1 103 ? -12.641 -5.918 -24.014 1.00 85.06 103 GLY A O 1
ATOM 785 N N . HIS A 1 104 ? -14.266 -6.483 -22.558 1.00 86.00 104 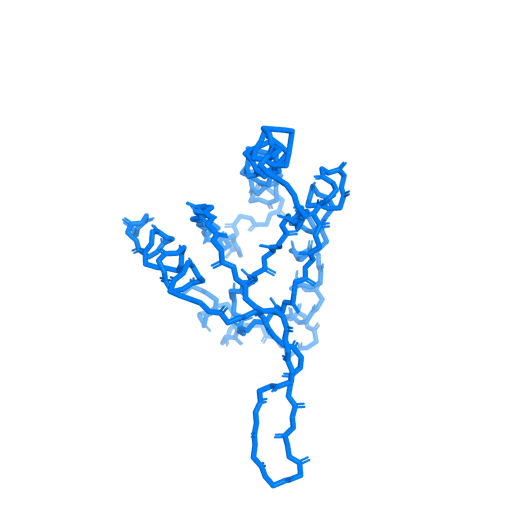HIS A N 1
ATOM 786 C CA . HIS A 1 104 ? -14.637 -5.119 -22.152 1.00 86.00 104 HIS A CA 1
ATOM 787 C C . HIS A 1 104 ? -14.147 -4.736 -20.746 1.00 86.00 104 HIS A C 1
ATOM 789 O O . HIS A 1 104 ? -14.513 -3.674 -20.249 1.00 86.00 104 HIS A O 1
ATOM 795 N N . HIS A 1 105 ? -13.330 -5.577 -20.103 1.00 82.69 105 HIS A N 1
ATOM 796 C CA . HIS A 1 105 ? -12.789 -5.313 -18.769 1.00 82.69 105 HIS A CA 1
ATOM 797 C C . HIS A 1 105 ? -11.274 -5.164 -18.841 1.00 82.69 105 HIS A C 1
ATOM 799 O O . HIS A 1 105 ? -10.568 -6.139 -19.097 1.00 82.69 105 HIS A O 1
ATOM 805 N N . PHE A 1 106 ? -10.787 -3.946 -18.618 1.00 83.56 106 PHE A N 1
ATOM 806 C CA . PHE A 1 106 ? -9.366 -3.617 -18.562 1.00 83.56 106 PHE A CA 1
ATOM 807 C C . PHE A 1 106 ? -9.066 -2.848 -17.284 1.00 83.56 106 PHE A C 1
ATOM 809 O O . PHE A 1 106 ? -9.802 -1.937 -16.909 1.00 83.56 106 PHE A O 1
ATOM 816 N N . GLU A 1 107 ? -7.952 -3.187 -16.649 1.00 83.88 107 GLU A N 1
ATOM 817 C CA . GLU A 1 107 ? -7.455 -2.506 -15.462 1.00 83.88 107 GLU A CA 1
ATOM 818 C C . GLU A 1 107 ? -6.030 -2.03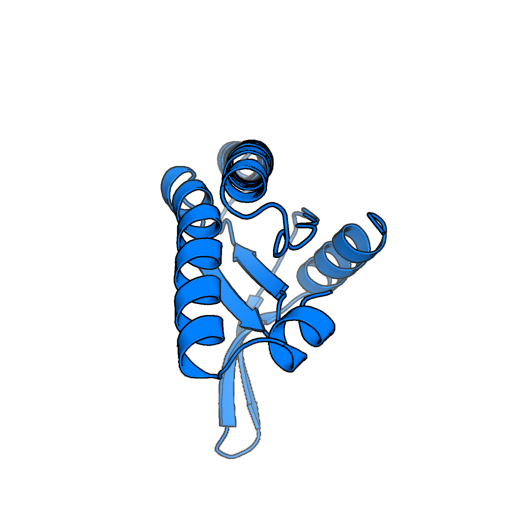0 -15.711 1.00 83.88 107 GLU A C 1
ATOM 820 O O . GLU A 1 107 ? -5.181 -2.791 -16.176 1.00 83.88 107 GLU A O 1
ATOM 825 N N . TYR A 1 108 ? -5.752 -0.771 -15.383 1.00 82.94 108 TYR A N 1
ATOM 8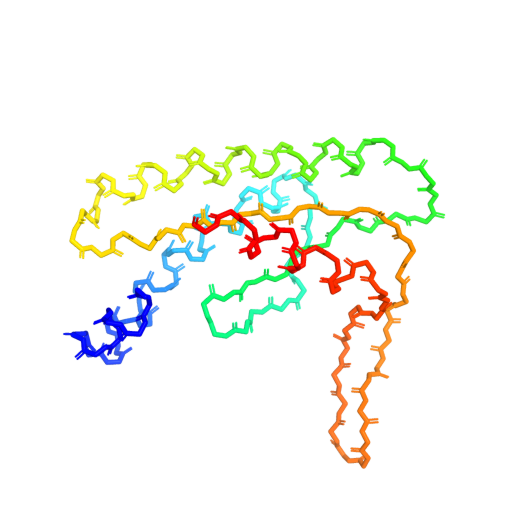26 C CA . TYR A 1 108 ? -4.395 -0.244 -15.436 1.00 82.94 108 TYR A CA 1
ATOM 827 C C . TYR A 1 108 ? -3.649 -0.657 -14.168 1.00 82.94 108 TYR A C 1
ATOM 829 O O . TYR A 1 108 ? -3.972 -0.183 -13.077 1.00 82.94 108 TYR A O 1
ATOM 837 N N . ARG A 1 109 ? -2.701 -1.591 -14.287 1.00 87.19 109 ARG A N 1
ATOM 838 C CA . ARG A 1 109 ? -2.035 -2.216 -13.135 1.00 87.19 109 ARG A CA 1
ATOM 839 C C . ARG A 1 109 ? -0.547 -2.470 -13.391 1.00 87.19 109 ARG A C 1
ATOM 841 O O . ARG A 1 109 ? -0.140 -2.617 -14.545 1.00 87.19 109 ARG A O 1
ATOM 848 N N . PRO A 1 110 ? 0.275 -2.532 -12.328 1.00 89.50 110 PRO A N 1
ATOM 849 C CA . PRO A 1 110 ? 1.654 -2.990 -12.427 1.00 89.50 110 PRO A CA 1
ATOM 850 C C . PRO A 1 110 ? 1.702 -4.499 -12.683 1.00 89.50 110 PRO A C 1
ATOM 852 O O . PRO A 1 110 ? 1.021 -5.279 -12.018 1.00 89.50 110 PRO A O 1
ATOM 855 N N . VAL A 1 111 ? 2.541 -4.906 -13.631 1.00 88.56 111 VAL A N 1
ATOM 856 C CA . VAL A 1 111 ? 2.776 -6.301 -14.010 1.00 88.56 111 VAL A CA 1
ATOM 857 C C . VAL A 1 111 ? 4.258 -6.615 -13.884 1.00 88.56 111 VAL A C 1
ATOM 859 O O . VAL A 1 111 ? 5.108 -5.872 -14.369 1.00 88.56 111 VAL A O 1
ATOM 862 N N . GLY A 1 112 ? 4.560 -7.740 -13.247 1.00 87.56 112 GLY A N 1
ATOM 863 C CA . GLY A 1 112 ? 5.914 -8.248 -13.060 1.00 87.56 112 GLY A CA 1
ATOM 864 C C . GLY A 1 112 ? 5.976 -9.160 -11.841 1.00 87.56 112 GLY A C 1
ATOM 865 O O . GLY A 1 112 ? 5.157 -9.035 -10.927 1.00 87.56 112 GLY A O 1
ATOM 866 N N . ASP A 1 113 ? 6.952 -10.071 -11.801 1.00 90.12 113 ASP A N 1
ATOM 867 C CA . ASP A 1 113 ? 7.134 -10.953 -10.637 1.00 90.12 113 ASP A CA 1
ATOM 868 C C . ASP A 1 113 ? 7.417 -10.159 -9.352 1.00 90.12 113 ASP A C 1
ATOM 870 O O . ASP A 1 113 ? 7.067 -10.607 -8.265 1.00 90.12 113 ASP A O 1
ATOM 874 N N . ILE A 1 114 ? 7.941 -8.935 -9.466 1.00 90.81 114 ILE A N 1
ATOM 875 C CA . ILE A 1 114 ? 8.224 -8.054 -8.329 1.00 90.81 114 ILE A CA 1
ATOM 876 C C . ILE A 1 114 ? 6.986 -7.804 -7.461 1.00 90.81 11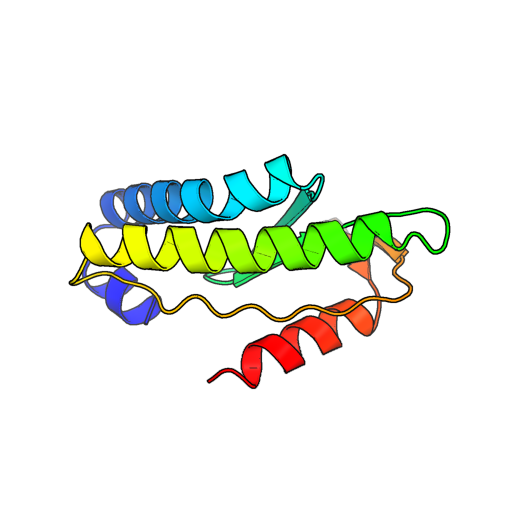4 ILE A C 1
ATOM 878 O O . ILE A 1 114 ? 7.089 -7.846 -6.235 1.00 90.81 114 ILE A O 1
ATOM 882 N N . VAL A 1 115 ? 5.811 -7.616 -8.077 1.00 88.38 115 VAL A N 1
ATOM 883 C CA . VAL A 1 115 ? 4.546 -7.413 -7.350 1.00 88.38 115 VAL A CA 1
ATOM 884 C C . VAL A 1 115 ? 4.194 -8.664 -6.542 1.00 88.38 115 VAL A C 1
ATOM 886 O O . VAL A 1 115 ? 3.896 -8.575 -5.353 1.00 88.38 115 VAL A O 1
ATOM 889 N N . ASN A 1 116 ? 4.318 -9.843 -7.157 1.00 89.56 116 ASN A N 1
ATOM 890 C CA . ASN A 1 116 ? 4.047 -11.120 -6.496 1.00 89.56 116 ASN A CA 1
ATOM 891 C C . ASN A 1 116 ? 5.066 -11.412 -5.386 1.00 89.56 116 ASN A C 1
ATOM 893 O O . ASN A 1 116 ? 4.694 -11.894 -4.317 1.00 89.56 116 ASN A O 1
ATOM 897 N N . THR A 1 117 ? 6.346 -11.110 -5.611 1.00 93.12 117 THR A N 1
ATOM 898 C CA . THR A 1 117 ? 7.407 -11.250 -4.609 1.00 93.12 117 THR A CA 1
ATOM 899 C C . THR A 1 117 ? 7.159 -10.342 -3.411 1.00 93.12 117 THR A C 1
ATOM 901 O O . THR A 1 117 ? 7.253 -10.818 -2.282 1.00 93.12 117 THR A O 1
ATOM 904 N N . ALA A 1 118 ? 6.767 -9.082 -3.621 1.00 92.50 118 ALA A N 1
ATOM 905 C CA . ALA A 1 118 ? 6.412 -8.175 -2.530 1.00 92.50 118 ALA A CA 1
ATOM 906 C C . ALA A 1 118 ? 5.248 -8.723 -1.684 1.00 92.50 118 ALA A C 1
ATOM 908 O O . ALA A 1 118 ? 5.339 -8.733 -0.456 1.00 92.50 118 ALA A O 1
ATOM 909 N N . THR A 1 119 ? 4.200 -9.263 -2.320 1.00 90.06 119 THR A N 1
ATOM 910 C CA . THR A 1 119 ? 3.089 -9.930 -1.616 1.00 90.06 119 THR A CA 1
ATOM 911 C C . THR A 1 119 ? 3.549 -11.171 -0.849 1.00 90.06 119 THR A C 1
ATOM 913 O O . THR A 1 119 ? 3.136 -11.382 0.288 1.00 90.06 119 THR A O 1
ATOM 916 N N . ARG A 1 120 ? 4.443 -11.991 -1.420 1.00 92.38 120 ARG A N 1
ATOM 917 C CA . ARG A 1 120 ? 5.021 -13.141 -0.702 1.00 92.38 120 ARG A CA 1
ATOM 918 C C . ARG A 1 120 ? 5.805 -12.696 0.534 1.00 92.38 120 ARG A C 1
ATOM 920 O O . ARG A 1 120 ? 5.650 -13.311 1.582 1.00 92.38 120 ARG A O 1
ATOM 927 N N . ILE A 1 121 ? 6.609 -11.636 0.423 1.00 93.75 121 ILE A N 1
ATOM 928 C CA . ILE A 1 121 ? 7.370 -11.068 1.547 1.00 93.75 121 ILE A CA 1
ATOM 929 C C . ILE A 1 121 ? 6.423 -10.558 2.638 1.00 93.75 121 ILE A C 1
ATOM 931 O O . ILE A 1 121 ? 6.642 -10.853 3.809 1.00 93.75 121 ILE A O 1
ATOM 935 N N . GLU A 1 122 ? 5.355 -9.841 2.273 1.00 93.19 122 GLU A N 1
ATOM 936 C CA . GLU A 1 122 ? 4.321 -9.411 3.224 1.00 93.19 122 GLU A CA 1
ATOM 937 C C . GLU A 1 122 ? 3.727 -10.611 3.975 1.00 93.19 122 GLU A C 1
ATOM 939 O O . GLU A 1 122 ? 3.687 -10.607 5.208 1.00 93.19 122 GLU A O 1
ATOM 944 N N . GLY A 1 123 ? 3.373 -11.673 3.248 1.00 89.00 123 GLY A N 1
ATOM 945 C CA . GLY A 1 123 ? 2.770 -12.876 3.812 1.00 89.00 123 GLY A CA 1
ATOM 946 C C . GLY A 1 123 ? 3.679 -13.693 4.740 1.00 89.00 123 GLY A C 1
ATOM 947 O O . GLY A 1 123 ? 3.157 -14.488 5.525 1.00 89.00 123 GLY A O 1
ATOM 948 N N . LEU A 1 124 ? 5.004 -13.507 4.683 1.00 90.50 124 LEU A N 1
ATOM 949 C CA . LEU A 1 124 ? 5.965 -14.137 5.601 1.00 90.50 124 LEU A CA 1
ATOM 950 C C . LEU A 1 124 ? 6.007 -13.461 6.977 1.00 90.50 124 LEU A C 1
ATOM 952 O O . LEU A 1 124 ? 6.452 -14.080 7.938 1.00 90.50 124 LEU A O 1
ATOM 956 N N . ASN A 1 125 ? 5.499 -12.233 7.102 1.00 81.25 125 ASN A N 1
ATOM 957 C CA . ASN A 1 125 ? 5.436 -11.504 8.372 1.00 81.25 125 ASN A CA 1
ATOM 958 C C . ASN A 1 125 ? 4.230 -11.929 9.238 1.00 81.25 125 ASN A C 1
ATOM 960 O O . ASN A 1 125 ? 3.662 -11.102 9.960 1.00 81.25 125 ASN A O 1
ATOM 964 N N . LYS A 1 126 ? 3.778 -13.184 9.106 1.00 64.81 126 LYS A N 1
ATOM 965 C CA . LYS A 1 126 ? 2.558 -13.700 9.739 1.00 64.81 126 LYS A CA 1
ATOM 966 C C . LYS A 1 126 ? 2.690 -13.960 11.227 1.00 64.81 126 LYS A C 1
ATOM 968 O O . LYS A 1 126 ? 3.654 -14.632 11.635 1.00 64.81 126 LYS A O 1
#

Mean predicted aligned error: 4.99 Å

Foldseek 3Di:
DLVVLPVVDDPVVNVVLVVVLCCLLVVLCVVLVWDWQDDDRPDTDIDQDDPDPDVSSVVSLVRSVVSSVVSLVVVCVVVVPRRDDDFFFDFDDDWDFDWDDDDPDTDGHTDDVRVVVSVVRRVVVD

Sequence (126 aa):
QYTSLAESLGPKDLAGFMNRYYEAVFDPIKRHRGMVSNVVGDSMLALWLTVRDDTASMSNACQAALEISGAMREFRKTHEEMALPTRIGLHSGEIVLGNVGAGHHFEYRPVGDIVNTATRIEGLNK

pLDDT: mean 88.51, std 7.88, range [61.56, 98.44]

Nearest PDB structures (foldseek):
  2w01-assembly1_B  TM=7.962E-01  e=2.011E-07  Synechocystis sp. PCC 6803
  5o5l-assembly2_D  TM=8.484E-01  e=2.238E-05  Mycobacterium intracellulare 1956
  1cju-assembly1_A  TM=8.456E-01  e=3.066E-04  Canis lupus familiaris
  8sl4-assembly1_B  TM=8.692E-01  e=1.555E-02  Homo sapiens
  4ni2-assembly1_A  TM=6.780E-01  e=1.916E-03  Homo sapiens

Radius of gyration: 15.8 Å; Cα contacts (8 Å, |Δi|>4): 130; chains: 1; bounding box: 41×26×45 Å

Secondary structure (DSSP, 8-state):
-HHHHHHHS-HHHHHHHHHHHHHHHHHHHHHTT-EEEEEETTEEEEE---SS--HHHHHHHHHHHHHHHHHHHHHHHHSGGG-------------EEEEEEETTEEEEEEESHHHHHHHHHHHH--